Protein AF-A0A9D2BMD8-F1 (afdb_monomer_lite)

Radius of gyration: 16.58 Å; chains: 1; bounding box: 35×38×29 Å

Sequence (65 aa):
MANLMMGGLQYHEAQGALSNIIKAMPVNSFGKPEEIANACAFLCSDEATWINGAVLSVDGGMSTC

InterPro domains:
  IPR002347 Short-chain dehydrogenase/reductase SDR [PF13561] (14-63)
  IPR036291 NAD(P)-binding domain superfamily [SSF51735] (13-63)
  IPR050259 Short-chain dehydrogenases/reductases [PTHR42879] (18-63)

pLDDT: mean 79.59, std 19.92, range [38.47, 98.5]

Foldseek 3Di:
DDDDDDDDDDVVVVVVVVQVLLVLAPVSDDDDPVLVVVVVVCCVDPVVVPDDPDDDDSGRCSVPD

Structure (mmCIF, N/CA/C/O backbone):
data_AF-A0A9D2BMD8-F1
#
_entry.id   AF-A0A9D2BMD8-F1
#
loop_
_atom_site.group_PDB
_atom_site.id
_atom_site.type_symbol
_atom_site.label_atom_id
_atom_site.label_alt_id
_atom_site.label_comp_id
_atom_site.label_asym_id
_atom_site.label_entity_id
_atom_site.label_seq_id
_atom_site.pdbx_PDB_ins_code
_atom_site.Cartn_x
_atom_site.Cartn_y
_atom_site.Cartn_z
_atom_site.occupancy
_atom_site.B_iso_or_equiv
_atom_site.auth_seq_id
_atom_site.auth_comp_id
_atom_site.auth_asym_id
_atom_site.auth_atom_id
_atom_site.pdbx_PDB_model_num
ATOM 1 N N . MET A 1 1 ? 19.153 -28.939 1.176 1.00 41.41 1 MET A N 1
ATOM 2 C CA . MET A 1 1 ? 17.923 -28.607 1.928 1.00 41.41 1 MET A CA 1
ATOM 3 C C . MET A 1 1 ? 17.692 -27.108 1.730 1.00 41.41 1 MET A C 1
ATOM 5 O O . MET A 1 1 ? 18.498 -26.353 2.235 1.00 41.41 1 MET A O 1
ATOM 9 N N . ALA A 1 2 ? 16.781 -26.580 0.918 1.00 38.47 2 ALA A N 1
ATOM 10 C CA . ALA A 1 2 ? 15.560 -27.111 0.341 1.0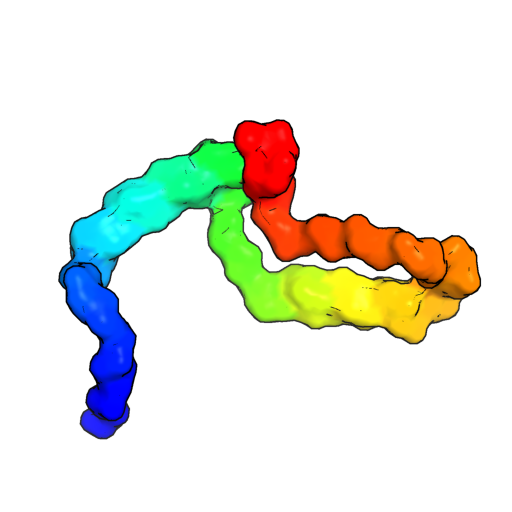0 38.47 2 ALA A CA 1
ATOM 11 C C . ALA A 1 2 ? 15.549 -26.930 -1.186 1.00 38.47 2 ALA A C 1
ATOM 13 O O . ALA A 1 2 ? 15.879 -25.876 -1.718 1.00 38.47 2 ALA A O 1
ATOM 14 N N . ASN A 1 3 ? 15.172 -28.007 -1.860 1.00 41.56 3 ASN A N 1
ATOM 15 C CA . ASN A 1 3 ? 14.733 -28.010 -3.239 1.00 41.56 3 ASN A CA 1
ATOM 16 C C . ASN A 1 3 ? 13.266 -27.559 -3.246 1.00 41.56 3 ASN A C 1
ATOM 18 O O . ASN A 1 3 ? 12.457 -28.202 -2.581 1.00 41.56 3 ASN A O 1
ATOM 22 N N . LEU A 1 4 ? 12.923 -26.515 -3.996 1.00 40.19 4 LEU A N 1
ATOM 23 C CA . LEU A 1 4 ? 11.609 -26.430 -4.632 1.00 40.19 4 LEU A CA 1
ATOM 24 C C . LEU A 1 4 ? 11.726 -25.611 -5.924 1.00 40.19 4 LEU A C 1
ATOM 26 O O . LEU A 1 4 ? 11.506 -24.408 -5.955 1.00 40.19 4 LEU A O 1
ATOM 30 N N . MET A 1 5 ? 12.172 -26.287 -6.984 1.00 46.81 5 MET A N 1
ATOM 31 C CA . MET A 1 5 ? 11.420 -26.379 -8.241 1.00 46.81 5 MET A CA 1
ATOM 32 C C . MET A 1 5 ? 10.517 -25.163 -8.545 1.00 46.81 5 MET A C 1
ATOM 34 O O . MET A 1 5 ? 9.303 -25.244 -8.382 1.00 46.81 5 MET A O 1
ATOM 38 N N . MET A 1 6 ? 11.085 -24.056 -9.026 1.00 48.03 6 MET A N 1
ATOM 39 C CA . MET A 1 6 ? 10.326 -23.042 -9.768 1.00 48.03 6 MET A CA 1
ATOM 40 C C . MET A 1 6 ? 10.850 -23.049 -11.202 1.00 48.03 6 MET A C 1
ATOM 42 O O . MET A 1 6 ? 12.052 -22.958 -11.441 1.00 48.03 6 MET A O 1
ATOM 46 N N . GLY A 1 7 ? 9.933 -23.317 -12.129 1.00 44.66 7 GLY A N 1
ATOM 47 C CA . GLY A 1 7 ? 10.199 -23.836 -13.463 1.00 44.66 7 GLY A CA 1
ATOM 48 C C . GLY A 1 7 ? 11.155 -23.016 -14.331 1.00 44.66 7 GLY A C 1
ATOM 49 O O . GLY A 1 7 ? 11.049 -21.802 -14.447 1.00 44.66 7 GLY A O 1
ATOM 50 N N . GLY A 1 8 ? 12.023 -23.741 -15.034 1.00 45.91 8 GLY A N 1
ATOM 51 C CA . GLY A 1 8 ? 12.247 -23.521 -16.463 1.00 45.91 8 GLY A CA 1
ATOM 52 C C . GLY A 1 8 ? 13.104 -22.344 -16.927 1.00 45.91 8 GLY A C 1
ATOM 53 O O . GLY A 1 8 ? 13.233 -22.205 -18.136 1.00 45.91 8 GLY A O 1
ATOM 54 N N . LEU A 1 9 ? 13.719 -21.537 -16.057 1.00 50.25 9 LEU A N 1
ATOM 55 C CA . LEU A 1 9 ? 14.680 -20.511 -16.490 1.00 50.25 9 LEU A CA 1
ATOM 56 C C . LEU A 1 9 ? 15.943 -20.526 -15.625 1.00 50.25 9 LEU A C 1
ATOM 58 O O . LEU A 1 9 ? 15.891 -20.465 -14.397 1.00 50.25 9 LEU A O 1
ATOM 62 N N . GLN A 1 10 ? 17.099 -20.608 -16.281 1.00 48.88 10 GLN A N 1
ATOM 63 C CA . GLN A 1 10 ? 18.402 -20.537 -15.633 1.00 48.88 10 GLN A CA 1
ATOM 64 C C . GLN A 1 10 ? 18.588 -19.115 -15.066 1.00 48.88 10 GLN A C 1
ATOM 66 O O . GLN A 1 10 ? 18.485 -18.131 -15.798 1.00 48.88 10 GLN A O 1
ATOM 71 N N . TYR A 1 11 ? 18.873 -18.994 -13.763 1.00 53.50 11 TYR A N 1
ATOM 72 C CA . TYR A 1 11 ? 18.955 -17.718 -13.021 1.00 53.50 11 TYR A CA 1
ATOM 73 C C . TYR A 1 11 ? 19.823 -16.629 -13.685 1.00 53.50 11 TYR A C 1
ATOM 75 O O . TYR A 1 11 ? 19.602 -15.444 -13.455 1.00 53.50 11 TYR A O 1
ATOM 83 N N . HIS A 1 12 ? 20.806 -17.011 -14.501 1.00 48.66 12 HIS A N 1
ATOM 84 C CA . HIS A 1 12 ? 21.703 -16.091 -15.203 1.00 48.66 12 HIS A CA 1
ATOM 85 C C . HIS A 1 12 ? 21.046 -15.399 -16.415 1.00 48.66 12 HIS A C 1
ATOM 87 O O . HIS A 1 12 ? 21.233 -14.203 -16.609 1.00 48.66 12 HIS A O 1
ATOM 93 N N . GLU A 1 13 ? 20.229 -16.108 -17.199 1.00 52.09 13 GLU A N 1
ATOM 94 C CA . GLU A 1 13 ? 19.485 -15.509 -18.321 1.00 52.09 13 GLU A CA 1
ATOM 95 C C . GLU A 1 13 ? 18.305 -14.670 -17.816 1.00 52.09 13 GLU A C 1
ATOM 97 O O . GLU A 1 13 ? 18.009 -13.602 -18.359 1.00 52.09 13 GLU A O 1
ATOM 102 N N . ALA A 1 14 ? 17.699 -15.100 -16.703 1.00 55.22 14 ALA A N 1
ATOM 103 C CA . ALA A 1 14 ? 16.661 -14.347 -16.012 1.00 55.22 14 ALA A CA 1
ATOM 104 C C . ALA A 1 14 ? 17.155 -12.960 -15.563 1.00 55.22 14 ALA A C 1
ATOM 106 O O . ALA A 1 14 ? 16.405 -11.999 -15.683 1.00 55.22 14 ALA A O 1
ATOM 107 N N . GLN A 1 15 ? 18.416 -12.810 -15.131 1.00 55.88 15 GLN A N 1
ATOM 108 C CA . GLN A 1 15 ? 18.975 -11.510 -14.719 1.00 55.88 15 GLN A CA 1
ATOM 109 C C . GLN A 1 15 ? 19.027 -10.475 -15.854 1.00 55.88 15 GLN A C 1
ATOM 111 O O . GLN A 1 15 ? 18.790 -9.293 -15.606 1.00 55.88 15 GLN A O 1
ATOM 116 N N . GLY A 1 16 ? 19.301 -10.895 -17.094 1.00 60.34 16 GLY A N 1
ATOM 117 C CA . GLY A 1 16 ? 19.345 -9.991 -18.248 1.00 60.34 16 GLY A CA 1
ATOM 118 C C . GLY A 1 16 ? 17.962 -9.465 -18.637 1.00 60.34 16 GLY A C 1
ATOM 119 O O . GLY A 1 16 ? 17.782 -8.263 -18.834 1.00 60.34 16 GLY A O 1
ATOM 120 N N . ALA A 1 17 ? 16.963 -10.351 -18.677 1.00 64.88 17 ALA A N 1
ATOM 121 C CA . ALA A 1 17 ? 15.572 -9.968 -18.919 1.00 64.88 17 ALA A CA 1
ATOM 122 C C . ALA A 1 17 ? 15.020 -9.095 -17.778 1.00 64.88 17 ALA A C 1
ATOM 124 O O . ALA A 1 17 ? 14.404 -8.058 -18.023 1.00 64.88 17 ALA A O 1
ATOM 125 N N . LEU A 1 18 ? 15.324 -9.467 -16.533 1.00 69.62 18 LEU A N 1
ATOM 126 C CA . LEU A 1 18 ? 14.951 -8.728 -15.331 1.00 69.62 18 LEU A CA 1
ATOM 127 C C . LEU A 1 18 ? 15.554 -7.316 -15.320 1.00 69.62 18 LEU A C 1
ATOM 129 O O . LEU A 1 18 ? 14.867 -6.354 -15.002 1.00 69.62 18 LEU A O 1
ATOM 133 N N . SER A 1 19 ? 16.816 -7.175 -15.735 1.00 75.81 19 SER A N 1
ATOM 134 C CA . SER A 1 19 ? 17.504 -5.883 -15.825 1.00 75.81 19 SER A CA 1
ATOM 135 C C . SER A 1 19 ? 16.802 -4.898 -16.760 1.00 75.81 19 SER A C 1
ATOM 137 O O . SER A 1 19 ? 16.701 -3.716 -16.435 1.00 75.81 19 SER A O 1
ATOM 139 N N . ASN A 1 20 ? 16.303 -5.364 -17.905 1.00 78.69 20 ASN A N 1
ATOM 140 C 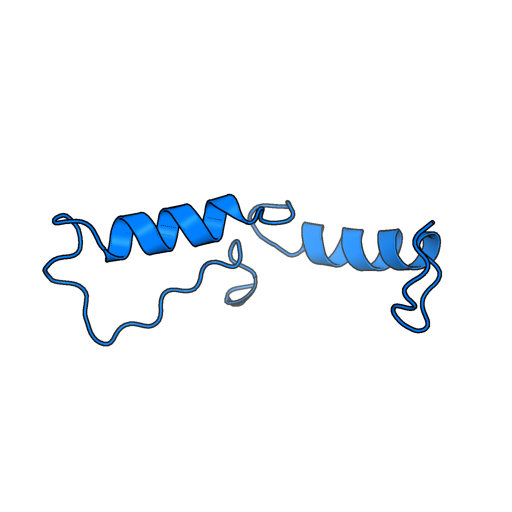CA . ASN A 1 20 ? 15.607 -4.496 -18.855 1.00 78.69 20 ASN A CA 1
ATOM 141 C C . ASN A 1 20 ? 14.231 -4.069 -18.338 1.00 78.69 20 ASN A C 1
ATOM 143 O O . ASN A 1 20 ? 13.846 -2.920 -18.531 1.00 78.69 20 ASN A O 1
ATOM 147 N N . ILE A 1 21 ? 13.531 -4.964 -17.635 1.00 76.94 21 ILE A N 1
ATOM 148 C CA . ILE A 1 21 ? 12.257 -4.655 -16.977 1.00 76.94 21 ILE A CA 1
ATOM 149 C C . ILE A 1 21 ? 12.461 -3.584 -15.899 1.00 76.94 21 ILE A C 1
ATOM 151 O O . ILE A 1 21 ? 11.742 -2.592 -15.887 1.00 76.94 21 ILE A O 1
ATOM 155 N N . ILE A 1 22 ? 13.484 -3.733 -15.050 1.00 81.06 22 ILE A N 1
ATOM 156 C CA . ILE A 1 22 ? 13.810 -2.747 -14.008 1.00 81.06 22 ILE A CA 1
ATOM 157 C C . ILE A 1 22 ? 14.084 -1.375 -14.626 1.00 81.06 22 ILE A C 1
ATOM 159 O O . ILE A 1 22 ? 13.555 -0.380 -14.149 1.00 81.06 22 ILE A O 1
ATOM 163 N N . LYS A 1 23 ? 14.866 -1.322 -15.711 1.00 82.00 23 LYS A N 1
ATOM 164 C CA . LYS A 1 23 ? 15.195 -0.065 -16.401 1.00 82.00 23 LYS A CA 1
ATOM 165 C C . LYS A 1 23 ? 13.986 0.635 -17.018 1.00 82.00 23 LYS A C 1
ATOM 167 O O . LYS A 1 23 ? 14.047 1.843 -17.220 1.00 82.00 23 LYS A O 1
ATOM 172 N N . ALA A 1 24 ? 12.937 -0.109 -17.363 1.00 81.50 24 ALA A N 1
ATOM 173 C CA . ALA A 1 24 ? 11.705 0.464 -17.895 1.00 81.50 24 ALA A CA 1
ATOM 174 C C . ALA A 1 24 ? 10.848 1.110 -16.795 1.00 81.50 24 ALA A C 1
ATOM 176 O O . ALA A 1 24 ? 10.092 2.036 -17.070 1.00 81.50 24 ALA A O 1
ATOM 177 N N . MET A 1 25 ? 10.989 0.660 -15.545 1.00 85.25 25 MET A N 1
ATOM 178 C CA . MET A 1 25 ? 10.260 1.222 -14.414 1.00 85.25 25 MET A CA 1
ATOM 179 C C . MET A 1 25 ? 10.861 2.575 -14.000 1.00 85.25 25 MET A C 1
ATOM 181 O O . MET A 1 25 ? 12.074 2.659 -13.793 1.00 85.25 25 MET A O 1
ATOM 185 N N . PRO A 1 26 ? 10.042 3.614 -13.758 1.00 85.88 26 PRO A N 1
ATOM 186 C CA . PRO A 1 26 ? 10.519 4.911 -13.274 1.00 85.88 26 PRO A CA 1
ATOM 187 C C . PRO A 1 26 ? 11.389 4.853 -12.009 1.00 85.88 26 PRO A C 1
ATOM 189 O O . PRO A 1 26 ? 12.362 5.596 -11.900 1.00 85.88 26 PRO A O 1
ATOM 192 N N . VAL A 1 27 ? 11.084 3.959 -11.059 1.00 88.19 27 VAL A N 1
ATOM 193 C CA . VAL A 1 27 ? 11.895 3.807 -9.828 1.00 88.19 27 VAL A CA 1
ATOM 194 C C . VAL A 1 27 ? 13.199 3.043 -10.048 1.00 88.19 27 VAL A C 1
ATOM 196 O O . VAL A 1 27 ? 14.033 3.016 -9.145 1.00 88.19 27 VAL A O 1
ATOM 199 N N . ASN A 1 28 ? 13.376 2.407 -11.211 1.00 83.12 28 ASN A N 1
ATOM 200 C CA . ASN A 1 28 ? 14.580 1.672 -11.598 1.00 83.12 28 ASN A CA 1
ATOM 201 C C . ASN A 1 28 ? 15.085 0.689 -10.517 1.00 83.12 28 ASN A C 1
ATOM 203 O O . ASN 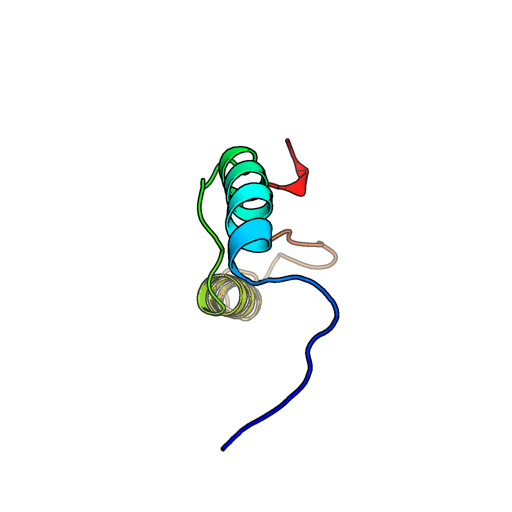A 1 28 ? 16.287 0.495 -10.327 1.00 83.12 28 ASN A O 1
ATOM 207 N N . SER A 1 29 ? 14.154 0.084 -9.776 1.00 83.62 29 SER A N 1
ATOM 208 C CA . SER A 1 29 ? 14.425 -0.884 -8.715 1.00 83.62 29 SER A CA 1
ATOM 209 C C . SER A 1 29 ? 13.289 -1.891 -8.611 1.00 83.62 29 SER A C 1
ATOM 211 O O . SER A 1 29 ? 12.136 -1.577 -8.906 1.00 83.62 29 SER A O 1
ATOM 213 N N . PHE A 1 30 ? 13.606 -3.089 -8.114 1.00 83.88 30 PHE A N 1
ATOM 214 C CA . PHE A 1 30 ? 12.575 -3.991 -7.616 1.00 83.88 30 PHE A CA 1
ATOM 215 C C . PHE A 1 30 ? 11.974 -3.447 -6.326 1.00 83.88 30 PHE A C 1
ATOM 217 O O . PHE A 1 30 ? 12.702 -3.020 -5.424 1.00 83.88 30 PHE A O 1
ATOM 224 N N . GLY A 1 31 ? 10.645 -3.488 -6.254 1.00 85.50 31 GLY A N 1
ATOM 225 C CA . GLY A 1 31 ? 9.918 -3.247 -5.018 1.00 85.50 31 GLY A CA 1
ATOM 226 C C . GLY A 1 31 ? 10.254 -4.316 -3.985 1.00 85.50 31 GLY A C 1
ATOM 227 O O . GLY A 1 31 ? 10.536 -5.470 -4.322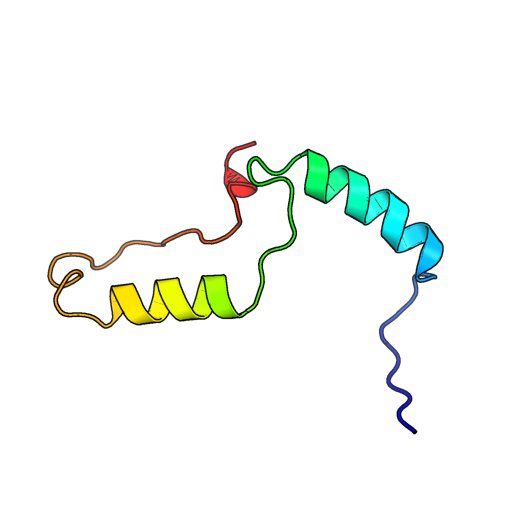 1.00 85.50 31 GLY A O 1
ATOM 228 N N . LYS A 1 32 ? 10.226 -3.922 -2.716 1.00 91.88 32 LYS A N 1
ATOM 229 C CA . LYS A 1 32 ? 10.350 -4.845 -1.591 1.00 91.88 32 LYS A CA 1
ATOM 230 C C . LYS A 1 32 ? 8.966 -5.103 -0.985 1.00 91.88 32 LYS A C 1
ATOM 232 O O . LYS A 1 32 ? 8.072 -4.277 -1.176 1.00 91.88 32 LYS A O 1
ATOM 237 N N . PRO A 1 33 ? 8.762 -6.207 -0.244 1.00 94.56 33 PRO A N 1
ATOM 238 C CA . PRO A 1 33 ? 7.492 -6.464 0.439 1.00 94.56 33 PRO A CA 1
ATOM 239 C C . PRO A 1 33 ? 7.026 -5.295 1.318 1.00 94.56 33 PRO A C 1
ATOM 241 O O . PRO A 1 33 ? 5.827 -5.046 1.438 1.00 94.56 33 PRO A O 1
ATOM 244 N N . GLU A 1 34 ? 7.971 -4.545 1.886 1.00 97.31 34 GLU A N 1
ATOM 245 C CA . GLU A 1 34 ? 7.703 -3.382 2.726 1.00 97.31 34 GLU A CA 1
ATOM 246 C C . GLU A 1 34 ? 6.986 -2.258 1.968 1.00 97.31 34 GLU A C 1
ATOM 248 O O . GLU A 1 34 ? 6.189 -1.549 2.572 1.00 97.31 34 GLU A O 1
ATOM 253 N N . GLU A 1 35 ? 7.186 -2.122 0.653 1.00 95.81 35 GLU A N 1
ATOM 254 C CA . GLU A 1 35 ? 6.503 -1.093 -0.146 1.00 95.81 35 GLU A CA 1
ATOM 255 C C . GLU A 1 35 ? 4.987 -1.331 -0.176 1.00 95.81 35 GLU A C 1
ATOM 257 O O . GLU A 1 35 ? 4.192 -0.407 -0.001 1.00 95.81 35 GLU A O 1
ATOM 262 N N . ILE A 1 36 ? 4.576 -2.596 -0.310 1.00 96.12 36 ILE A N 1
ATOM 263 C CA . ILE A 1 36 ? 3.163 -2.984 -0.247 1.00 96.12 36 ILE A CA 1
ATOM 264 C C . ILE A 1 36 ? 2.638 -2.845 1.183 1.00 96.12 36 ILE A C 1
ATOM 266 O O . ILE A 1 36 ? 1.553 -2.304 1.393 1.00 96.12 36 ILE A O 1
ATOM 270 N N . ALA A 1 37 ? 3.413 -3.295 2.177 1.00 98.06 37 ALA A N 1
ATOM 271 C CA . ALA A 1 37 ? 3.016 -3.218 3.581 1.00 98.06 37 ALA A CA 1
ATOM 272 C C . ALA A 1 37 ? 2.775 -1.770 4.033 1.00 98.06 37 ALA A C 1
ATOM 274 O O . ALA A 1 37 ? 1.779 -1.498 4.701 1.00 98.06 37 ALA A O 1
ATOM 275 N N . ASN A 1 38 ? 3.637 -0.839 3.623 1.00 98.25 38 ASN A N 1
ATOM 276 C CA . ASN A 1 38 ? 3.502 0.582 3.931 1.00 98.25 38 ASN A CA 1
ATOM 277 C C . ASN A 1 38 ? 2.258 1.191 3.271 1.00 98.25 38 ASN A C 1
ATOM 279 O O . ASN A 1 38 ? 1.531 1.940 3.922 1.00 98.25 38 ASN A O 1
ATOM 283 N N . ALA A 1 39 ? 1.962 0.833 2.016 1.00 98.00 39 ALA A N 1
ATOM 284 C CA . ALA A 1 39 ? 0.742 1.280 1.344 1.00 98.00 39 ALA A CA 1
ATOM 285 C C . ALA A 1 39 ? -0.525 0.761 2.047 1.00 98.00 39 ALA A C 1
ATOM 287 O O . ALA A 1 39 ? -1.472 1.517 2.263 1.00 98.00 39 ALA A O 1
ATOM 288 N N . CYS A 1 40 ? -0.530 -0.507 2.470 1.00 98.06 40 CYS A N 1
ATOM 289 C CA . CYS A 1 40 ? -1.615 -1.061 3.278 1.00 98.06 40 CYS A CA 1
ATOM 290 C C . CYS A 1 40 ? -1.736 -0.354 4.633 1.00 98.06 40 CYS A C 1
ATOM 292 O O . CYS A 1 40 ? -2.844 -0.024 5.048 1.00 98.06 40 CYS A O 1
ATOM 294 N N . ALA A 1 41 ? -0.615 -0.097 5.313 1.00 98.44 41 ALA A N 1
ATOM 295 C CA . ALA A 1 41 ? -0.606 0.603 6.594 1.00 98.44 41 ALA A CA 1
ATOM 296 C C . ALA A 1 41 ? -1.195 2.016 6.470 1.00 98.44 41 ALA A C 1
ATOM 298 O O . ALA A 1 41 ? -2.010 2.402 7.304 1.00 98.44 41 ALA A O 1
ATOM 299 N N . PHE A 1 42 ? -0.854 2.746 5.403 1.00 98.31 42 PHE A N 1
ATOM 300 C CA . PHE A 1 42 ? -1.453 4.044 5.096 1.00 98.31 42 PHE A CA 1
ATOM 301 C C . PHE A 1 42 ? -2.971 3.941 4.893 1.00 98.31 42 PHE A C 1
ATOM 303 O O . PHE A 1 42 ? -3.718 4.677 5.533 1.00 98.31 42 PHE A O 1
ATOM 310 N N . LEU A 1 43 ? -3.443 2.998 4.067 1.00 98.25 43 LEU A N 1
ATOM 311 C CA . LEU A 1 43 ? -4.879 2.818 3.807 1.00 98.25 43 LEU A CA 1
ATOM 312 C C . LEU A 1 43 ? -5.678 2.402 5.052 1.00 98.25 43 LEU A C 1
ATOM 314 O O . LEU A 1 43 ? -6.872 2.677 5.130 1.00 98.25 43 LEU A O 1
ATOM 318 N N . CYS A 1 44 ? -5.032 1.760 6.024 1.00 97.81 44 CYS A N 1
ATOM 319 C CA . CYS A 1 44 ? -5.631 1.414 7.313 1.00 97.81 44 CYS A CA 1
ATOM 320 C C . CYS A 1 44 ? -5.526 2.531 8.366 1.00 97.81 44 CYS A C 1
ATOM 322 O O . CYS A 1 44 ? -6.030 2.353 9.474 1.00 97.81 44 CYS A O 1
ATOM 324 N N . SER A 1 45 ? -4.847 3.640 8.066 1.00 98.50 45 SER A N 1
ATOM 325 C CA . SER A 1 45 ? -4.652 4.746 9.005 1.00 98.50 45 SER A CA 1
ATOM 326 C C . SER A 1 45 ? -5.776 5.783 8.935 1.00 98.50 45 SER A C 1
ATOM 328 O O . SER A 1 45 ? -6.516 5.865 7.952 1.00 98.50 45 SER A O 1
ATOM 330 N N . ASP A 1 46 ? -5.848 6.645 9.952 1.00 98.31 46 ASP A N 1
ATOM 331 C CA . ASP A 1 46 ? -6.801 7.761 10.001 1.00 98.31 46 ASP A CA 1
ATOM 332 C C . ASP A 1 46 ? -6.575 8.794 8.874 1.00 98.31 46 ASP A C 1
ATOM 334 O O . ASP A 1 46 ? -7.483 9.547 8.508 1.00 98.31 46 ASP A O 1
ATOM 338 N N . GLU A 1 47 ? -5.384 8.809 8.266 1.00 98.31 47 GLU A N 1
ATOM 339 C CA . GLU A 1 47 ? -5.052 9.697 7.145 1.00 98.31 47 GLU A CA 1
ATOM 340 C C . GLU A 1 47 ? -5.798 9.318 5.855 1.00 98.31 47 GLU A C 1
ATOM 342 O O . GLU A 1 47 ? -5.995 10.162 4.980 1.00 98.31 47 GLU A O 1
ATOM 347 N N . ALA A 1 48 ? -6.269 8.073 5.744 1.00 98.25 48 ALA A N 1
ATOM 348 C CA . ALA A 1 48 ? -6.980 7.560 4.575 1.00 98.25 48 ALA A CA 1
ATOM 349 C C . ALA A 1 48 ? -8.513 7.551 4.737 1.00 98.25 48 ALA A C 1
ATOM 351 O O . ALA A 1 48 ? -9.211 6.959 3.916 1.00 98.25 48 ALA A O 1
ATOM 352 N N . THR A 1 49 ? -9.069 8.233 5.747 1.00 98.31 49 THR A N 1
ATOM 353 C CA . THR A 1 49 ? -10.513 8.206 6.093 1.00 98.31 49 THR A CA 1
ATOM 354 C C . THR A 1 49 ? -11.474 8.555 4.953 1.00 98.31 49 THR A C 1
ATOM 356 O O . THR A 1 49 ? -12.642 8.168 4.994 1.00 98.31 49 THR A O 1
ATOM 359 N N . TRP A 1 50 ? -11.010 9.267 3.926 1.00 97.69 50 TRP A N 1
ATOM 360 C CA . TRP A 1 50 ? -11.818 9.641 2.761 1.00 97.69 50 TRP A CA 1
ATOM 361 C C . TRP A 1 50 ? -11.528 8.824 1.496 1.00 97.69 50 TRP A C 1
ATOM 363 O O . TRP A 1 50 ? -12.151 9.045 0.459 1.00 97.69 50 TRP A O 1
ATOM 373 N N . ILE A 1 51 ? -10.605 7.865 1.564 1.00 97.62 51 ILE A N 1
ATOM 374 C CA . ILE A 1 51 ? -10.200 7.035 0.431 1.00 97.62 51 ILE A CA 1
ATOM 375 C C . ILE A 1 51 ? -11.002 5.734 0.471 1.00 97.62 51 ILE A C 1
ATOM 377 O O . ILE A 1 51 ? -10.781 4.862 1.304 1.00 97.62 51 ILE A O 1
ATOM 381 N N . ASN A 1 52 ? -11.950 5.591 -0.452 1.00 96.69 52 ASN A N 1
ATOM 382 C CA . ASN A 1 52 ? -12.727 4.369 -0.642 1.00 96.69 52 ASN A CA 1
ATOM 383 C C . ASN A 1 52 ? -13.022 4.148 -2.131 1.00 96.69 52 ASN A C 1
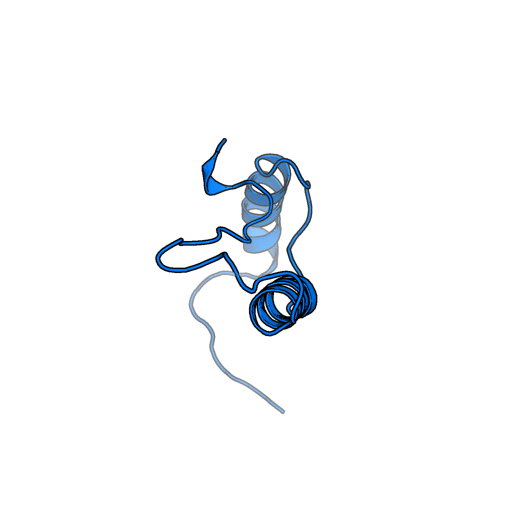ATOM 385 O O . ASN A 1 52 ? -12.994 5.086 -2.924 1.00 96.69 52 ASN A O 1
ATOM 389 N N . GLY A 1 53 ? -13.256 2.891 -2.522 1.00 97.19 53 GLY A N 1
ATOM 390 C CA . GLY A 1 53 ? -13.593 2.527 -3.905 1.00 97.19 53 GLY A CA 1
ATOM 391 C C . GLY A 1 53 ? -12.471 2.725 -4.934 1.00 97.19 53 GLY A C 1
ATOM 392 O O . GLY A 1 53 ? -12.701 2.526 -6.124 1.00 97.19 53 GLY A O 1
ATOM 393 N N . ALA A 1 54 ? -11.268 3.101 -4.497 1.00 96.06 54 ALA A N 1
ATOM 394 C CA . ALA A 1 54 ? -10.114 3.318 -5.357 1.00 96.06 54 ALA A CA 1
ATOM 395 C C . ALA A 1 54 ? -9.217 2.074 -5.425 1.00 96.06 54 ALA A C 1
ATOM 397 O O . ALA A 1 54 ? -9.034 1.366 -4.435 1.00 96.06 54 ALA A O 1
ATOM 398 N N . VAL A 1 55 ? -8.610 1.849 -6.591 1.00 95.12 55 VAL A N 1
ATOM 399 C CA . VAL A 1 55 ? -7.514 0.889 -6.767 1.00 95.12 55 VAL A CA 1
ATOM 400 C C . VAL A 1 55 ? -6.205 1.671 -6.738 1.00 95.12 55 VAL A C 1
ATOM 402 O O . VAL A 1 55 ? -5.975 2.514 -7.603 1.00 95.12 55 VAL A O 1
ATOM 405 N N . LEU A 1 56 ? -5.364 1.410 -5.737 1.00 94.75 56 LEU A N 1
ATOM 406 C CA . LEU A 1 56 ? -4.052 2.041 -5.601 1.00 94.75 56 LEU A CA 1
ATOM 407 C C . LEU A 1 56 ? -2.973 1.130 -6.194 1.00 94.75 56 LEU A C 1
ATOM 409 O O . LEU A 1 56 ? -2.663 0.083 -5.626 1.00 94.75 56 LEU A O 1
ATOM 413 N N . SER A 1 57 ? -2.388 1.533 -7.322 1.00 94.12 57 SER A N 1
ATOM 414 C CA . SER A 1 57 ? -1.229 0.842 -7.893 1.00 94.12 57 SER A CA 1
ATOM 415 C C . SER A 1 57 ? 0.023 1.108 -7.058 1.00 94.12 57 SER A C 1
ATOM 417 O O . SER A 1 57 ? 0.372 2.260 -6.802 1.00 94.12 57 SER A O 1
ATOM 419 N N . VAL A 1 58 ? 0.718 0.037 -6.666 1.00 94.44 58 VAL A N 1
ATOM 420 C CA . VAL A 1 58 ? 1.996 0.080 -5.936 1.00 94.44 58 VAL A CA 1
ATOM 421 C C . VAL A 1 58 ? 3.010 -0.779 -6.691 1.00 94.44 58 VAL A C 1
ATOM 423 O O . VAL A 1 58 ? 3.351 -1.889 -6.295 1.00 94.44 58 VAL A O 1
ATOM 426 N N . ASP A 1 59 ? 3.426 -0.293 -7.854 1.00 91.38 59 ASP A N 1
ATOM 427 C CA . ASP A 1 59 ? 4.199 -1.052 -8.846 1.00 91.38 59 ASP A CA 1
ATOM 428 C C . ASP A 1 59 ? 5.444 -0.302 -9.334 1.00 91.38 59 ASP A C 1
ATOM 430 O O . ASP A 1 59 ? 6.043 -0.657 -10.345 1.00 91.38 59 ASP A O 1
ATOM 434 N N . GLY A 1 60 ? 5.809 0.782 -8.653 1.00 89.44 60 GLY A N 1
ATOM 435 C CA . GLY A 1 60 ? 6.928 1.613 -9.064 1.00 89.44 60 GLY A CA 1
ATOM 436 C C . GLY A 1 60 ? 6.738 2.340 -10.404 1.00 89.44 60 GLY A C 1
ATOM 437 O O . GLY A 1 60 ? 7.718 2.689 -11.061 1.00 89.44 60 GLY A O 1
ATOM 438 N N . GLY A 1 61 ? 5.494 2.564 -10.832 1.00 88.94 61 GLY A N 1
ATOM 439 C CA . GLY A 1 61 ? 5.177 3.283 -12.067 1.00 88.94 61 GLY A CA 1
ATOM 440 C C . GLY A 1 61 ? 5.203 2.408 -13.320 1.00 88.94 61 GLY A C 1
ATOM 441 O O . GLY A 1 61 ? 5.104 2.939 -14.426 1.00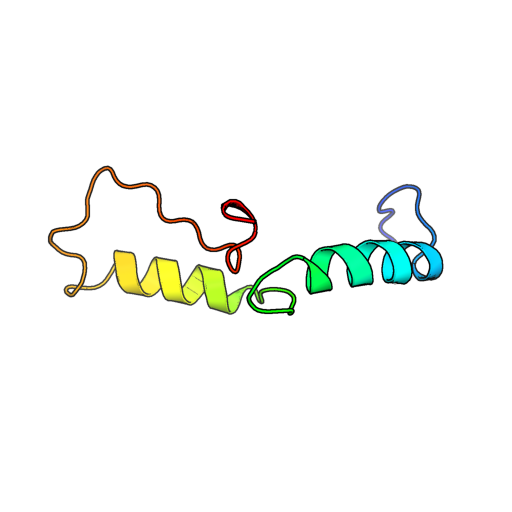 88.94 61 GLY A O 1
ATOM 442 N N . MET A 1 62 ? 5.302 1.085 -13.164 1.00 86.94 62 MET A N 1
ATOM 443 C CA . MET A 1 62 ? 5.315 0.131 -14.275 1.00 86.94 62 MET A CA 1
ATOM 444 C C . MET A 1 62 ? 4.048 0.204 -15.139 1.00 86.94 62 MET A C 1
ATOM 446 O O . MET A 1 62 ? 4.123 0.063 -16.352 1.00 86.94 62 MET A O 1
ATOM 450 N N . SER A 1 63 ? 2.885 0.468 -14.543 1.00 84.69 63 SER A N 1
ATOM 451 C CA . SER A 1 63 ? 1.616 0.574 -15.278 1.00 84.69 63 SER A CA 1
ATOM 452 C C . SER A 1 63 ? 1.491 1.843 -16.131 1.00 84.69 63 SER A C 1
ATOM 454 O O . SER A 1 63 ? 0.511 1.986 -16.858 1.00 84.69 63 SER A O 1
ATOM 456 N N . THR A 1 64 ? 2.426 2.791 -16.013 1.00 76.75 64 THR A N 1
ATOM 457 C CA . THR A 1 64 ? 2.340 4.114 -16.664 1.00 76.75 64 THR A CA 1
ATOM 458 C C . THR A 1 64 ? 3.365 4.343 -17.775 1.00 76.75 64 THR A C 1
ATOM 460 O O . THR A 1 64 ? 3.282 5.367 -18.454 1.00 76.75 64 THR A O 1
ATOM 463 N N . CYS A 1 65 ? 4.314 3.421 -17.954 1.00 61.34 65 CYS A N 1
ATOM 464 C CA . CYS A 1 65 ? 5.366 3.478 -18.970 1.00 61.34 65 CYS A CA 1
ATOM 465 C C . CYS A 1 65 ? 5.081 2.582 -20.180 1.00 61.34 65 CYS A C 1
ATOM 467 O O . CYS A 1 65 ? 4.397 1.547 -20.007 1.00 61.34 65 CYS A O 1
#

Organism: NCBI:txid2838566

Secondary structure (DSSP, 8-state):
-------S--HHHHHHHHHHHHHHSTT-SPPPHHHHHHHHHHHTSGGGTT--S-----STTGGG-